Protein AF-A0A3M1NND0-F1 (afdb_monomer)

Secondary structure (DSSP, 8-state):
-----SS--EE-SSPPSSSSPEEEEEEE-STTSS-S-EEEEE--SS-TT---EEEEES-TTSSEEEEEEE-GGGT-S-EEEEEEEEETTS-EEEEEEEEE-

Radius of gyration: 13.38 Å; Cα contacts (8 Å, |Δi|>4): 214; chains: 1; bounding box: 33×31×30 Å

Foldseek 3Di:
DDPPQLWDWDFDPPAPQDFAKGKTKIFDAAQVSAAQKKWKWWQQPVHNVDTDTFAMGRRRSDGGMDIDIGTPVVNPDFAKIKMFMAGPVRHTNDIDIDGHD

Nearest PDB structures (foldseek):
  8uh2-assembly1_A  TM=6.803E-01  e=5.693E-02  Homo sapiens
  6yo6-assembly1_A  TM=6.448E-01  e=9.868E-02  Homo sapiens
  2a73-assembly1_A  TM=6.235E-01  e=9.868E-02  Homo sapiens
  2a74-assembly2_D  TM=6.156E-01  e=1.299E-01  Homo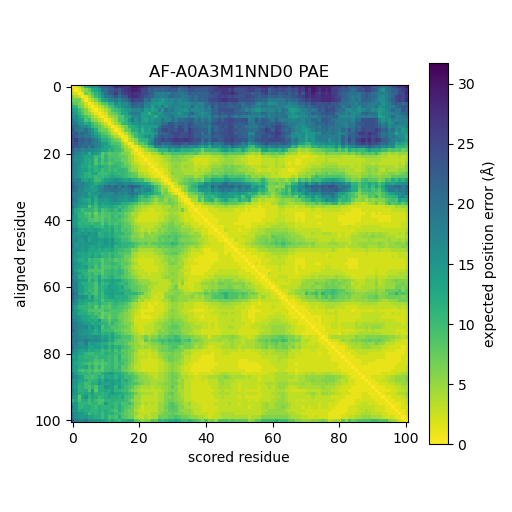 sapiens
  7qiv-assembly1_A  TM=6.219E-01  e=2.379E-01  Homo sapiens

Solvent-accessible surface area (backbone atoms only — not comparable to full-atom values): 6021 Å² total; per-residue (Å²): 138,85,81,82,53,92,58,73,79,58,75,48,81,79,65,61,68,69,95,46,62,44,54,44,46,40,59,34,90,44,74,65,76,44,50,39,30,35,35,38,25,36,53,37,90,91,42,78,88,42,64,55,79,59,34,75,42,76,58,47,23,51,62,43,80,47,72,46,58,34,52,63,72,82,72,68,66,71,44,81,40,50,36,39,32,25,37,66,86,67,47,79,59,48,71,50,74,46,76,40,105

Sequence (101 aa):
PLFAGRISFRPAYPNPTTGEPVTLSFTTLEFNAVTDRMTLRYRDPADPRRLPLLDEITNASQTGGHDFRFSPTQIGVKGLHRLFVFDGFGELVTYGDVMLE

Mean predicted aligned error: 8.14 Å

pLDDT: mean 78.06, std 17.07, range [32.5, 95.88]

Structure (mmCIF, N/CA/C/O backbone):
data_AF-A0A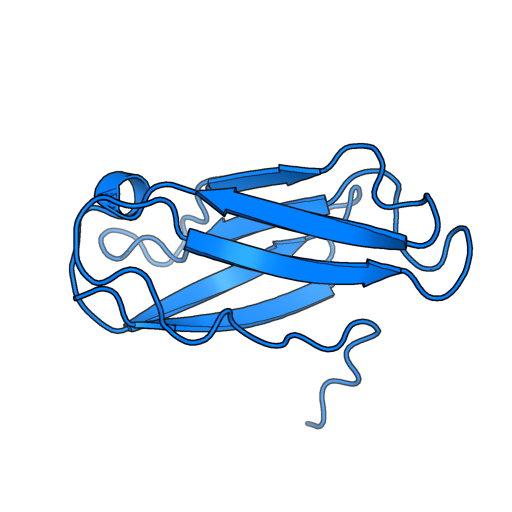3M1NND0-F1
#
_entry.id   AF-A0A3M1NND0-F1
#
loop_
_atom_site.group_PDB
_atom_site.id
_atom_site.type_symbol
_atom_site.label_atom_id
_atom_site.label_alt_id
_atom_site.label_comp_id
_atom_site.label_asym_id
_atom_site.label_entity_id
_atom_site.label_seq_id
_atom_site.pdbx_PDB_ins_code
_atom_site.Cartn_x
_atom_site.Cartn_y
_atom_site.Cartn_z
_atom_s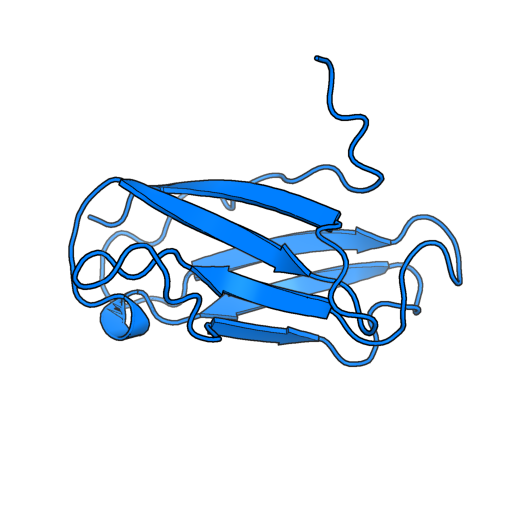ite.occupancy
_atom_site.B_iso_or_equiv
_atom_site.auth_seq_id
_atom_site.auth_comp_id
_atom_site.auth_asym_id
_atom_site.auth_atom_id
_atom_site.pdbx_PDB_model_num
ATOM 1 N N . PRO A 1 1 ? 11.427 -18.692 5.441 1.00 35.72 1 PRO A N 1
ATOM 2 C CA . PRO A 1 1 ? 11.224 -18.033 4.129 1.00 35.72 1 PRO A CA 1
ATOM 3 C C . PRO A 1 1 ? 11.535 -16.533 4.242 1.00 35.72 1 PRO A C 1
ATOM 5 O O . PRO A 1 1 ? 10.730 -15.778 4.775 1.00 35.72 1 PRO A O 1
ATOM 8 N N . LEU A 1 2 ? 12.748 -16.134 3.852 1.00 32.50 2 LEU A N 1
ATOM 9 C CA . LEU A 1 2 ? 13.207 -14.746 3.918 1.00 32.50 2 LEU A CA 1
ATOM 10 C C . LEU A 1 2 ? 12.808 -14.058 2.602 1.00 32.50 2 LEU A C 1
ATOM 12 O O . LEU A 1 2 ? 13.379 -14.349 1.555 1.00 32.50 2 LEU A O 1
ATOM 16 N N . PHE A 1 3 ? 11.766 -13.229 2.636 1.00 40.12 3 PHE A N 1
ATOM 17 C CA . PHE A 1 3 ? 11.316 -12.453 1.482 1.00 40.12 3 PHE A CA 1
ATOM 18 C C . PHE A 1 3 ? 12.328 -11.322 1.239 1.00 40.12 3 PHE A C 1
ATOM 20 O O . PHE A 1 3 ? 12.428 -10.392 2.037 1.00 40.12 3 PHE A O 1
ATOM 27 N N . ALA A 1 4 ? 13.133 -11.438 0.181 1.00 39.91 4 ALA A N 1
ATOM 28 C CA . ALA A 1 4 ? 14.100 -10.422 -0.226 1.00 39.91 4 ALA A CA 1
ATOM 29 C C . ALA A 1 4 ? 13.362 -9.293 -0.964 1.00 39.91 4 ALA A C 1
ATOM 31 O O . ALA A 1 4 ? 13.288 -9.278 -2.191 1.00 39.91 4 ALA A O 1
ATOM 32 N N . GLY A 1 5 ? 12.747 -8.385 -0.204 1.00 42.94 5 GLY A N 1
ATOM 33 C CA . GLY A 1 5 ? 12.073 -7.216 -0.760 1.00 42.94 5 GLY A CA 1
ATOM 34 C C . GLY A 1 5 ? 13.060 -6.364 -1.558 1.00 42.94 5 GLY A C 1
ATOM 35 O O . GLY A 1 5 ? 14.048 -5.884 -1.010 1.00 42.94 5 GLY A O 1
ATOM 36 N N . ARG A 1 6 ? 12.777 -6.140 -2.848 1.00 51.19 6 ARG A N 1
ATOM 37 C CA . ARG A 1 6 ? 13.505 -5.178 -3.703 1.00 51.19 6 ARG A CA 1
ATOM 38 C C . ARG A 1 6 ? 13.356 -3.724 -3.226 1.00 51.19 6 ARG A C 1
ATOM 40 O O . ARG A 1 6 ? 13.982 -2.829 -3.778 1.00 51.19 6 ARG A O 1
ATOM 47 N N . ILE A 1 7 ? 12.524 -3.494 -2.209 1.00 48.38 7 ILE A N 1
ATOM 48 C CA . ILE A 1 7 ? 12.176 -2.192 -1.654 1.00 48.38 7 ILE A CA 1
ATOM 49 C C . ILE A 1 7 ? 12.125 -2.310 -0.125 1.00 48.38 7 ILE A C 1
ATOM 51 O O . ILE A 1 7 ? 11.494 -3.221 0.414 1.00 48.38 7 ILE A O 1
ATOM 55 N N . SER A 1 8 ? 12.784 -1.380 0.567 1.00 46.66 8 SER A N 1
ATOM 56 C CA . SER A 1 8 ? 12.734 -1.236 2.024 1.00 46.66 8 SER A CA 1
ATOM 57 C C . SER A 1 8 ? 11.651 -0.226 2.401 1.00 46.66 8 SER A C 1
ATOM 59 O O . SER A 1 8 ? 11.665 0.901 1.908 1.00 46.66 8 SER A O 1
ATOM 61 N N . PHE A 1 9 ? 10.715 -0.630 3.261 1.00 52.09 9 PHE A N 1
ATOM 62 C CA . PHE A 1 9 ? 9.663 0.239 3.790 1.00 52.09 9 PHE A CA 1
ATOM 63 C C . PHE A 1 9 ? 10.113 0.827 5.125 1.00 52.0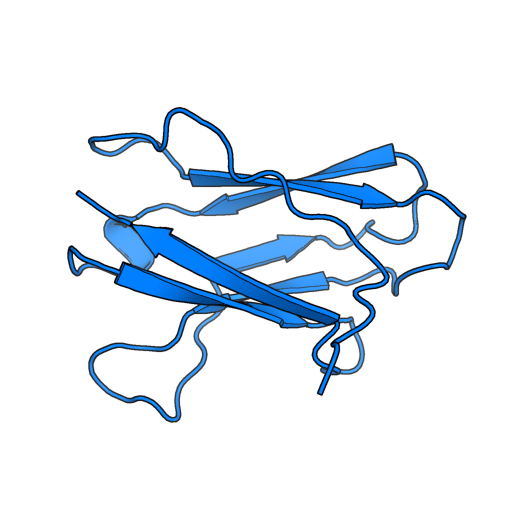9 9 PHE A C 1
ATOM 65 O O . PHE A 1 9 ? 10.449 0.091 6.054 1.00 52.09 9 PHE A O 1
ATOM 72 N N . ARG A 1 10 ? 10.073 2.155 5.244 1.00 52.09 10 ARG A N 1
ATOM 73 C CA . ARG A 1 10 ? 10.076 2.836 6.540 1.00 52.09 10 ARG A CA 1
ATOM 74 C C . ARG A 1 10 ? 8.688 3.445 6.720 1.00 52.09 10 ARG A C 1
ATOM 76 O O . ARG A 1 10 ? 8.430 4.475 6.104 1.00 52.09 10 ARG A O 1
ATOM 83 N N . PRO A 1 11 ? 7.778 2.807 7.479 1.00 48.69 11 PRO A N 1
ATOM 84 C CA . PRO A 1 11 ? 6.488 3.418 7.757 1.00 48.69 11 PRO A CA 1
ATOM 85 C C . PRO A 1 11 ? 6.716 4.800 8.373 1.00 48.69 11 PRO A C 1
ATOM 87 O O . PRO A 1 11 ? 7.614 4.959 9.208 1.00 48.69 11 PRO A O 1
ATOM 90 N N . ALA A 1 12 ? 5.945 5.792 7.923 1.00 45.41 12 ALA A N 1
ATOM 91 C CA . ALA A 1 12 ? 6.015 7.137 8.463 1.00 45.41 12 ALA A CA 1
ATOM 92 C C . ALA A 1 12 ? 5.694 7.076 9.959 1.00 45.41 12 ALA A C 1
ATOM 94 O O . ALA A 1 12 ? 4.583 6.753 10.365 1.00 45.41 12 ALA A O 1
ATOM 95 N N . TYR A 1 13 ? 6.706 7.332 10.781 1.00 39.25 13 TYR A N 1
ATOM 96 C CA . TYR A 1 13 ? 6.526 7.583 12.198 1.00 39.25 13 TYR A CA 1
ATOM 97 C C . TYR A 1 13 ? 6.575 9.103 12.407 1.00 39.25 13 TYR A C 1
ATOM 99 O O . TYR A 1 13 ? 7.575 9.713 12.014 1.00 39.25 13 TYR A O 1
ATOM 107 N N . PRO A 1 14 ? 5.562 9.724 13.035 1.00 48.38 14 PRO A N 1
ATOM 108 C CA . PRO A 1 14 ? 4.351 9.111 13.585 1.00 48.38 14 PRO A CA 1
ATOM 109 C C . PRO A 1 14 ? 3.312 8.747 12.508 1.00 48.38 14 PRO A C 1
ATOM 111 O O . PRO A 1 14 ? 3.166 9.451 11.510 1.00 48.38 14 PRO A O 1
ATOM 114 N N . ASN A 1 15 ? 2.558 7.670 12.760 1.00 52.62 15 ASN A N 1
ATOM 115 C CA . ASN A 1 15 ? 1.316 7.395 12.039 1.00 52.62 15 ASN A CA 1
ATOM 116 C C . ASN A 1 15 ? 0.298 8.491 12.408 1.00 52.62 15 ASN A C 1
ATOM 118 O O . ASN A 1 15 ? 0.161 8.789 13.598 1.00 52.62 15 ASN A O 1
ATOM 122 N N . PRO A 1 16 ? -0.423 9.085 11.445 1.00 48.50 16 PRO A N 1
ATOM 123 C CA . PRO A 1 16 ? -1.445 10.072 11.754 1.00 48.50 16 PRO A CA 1
ATOM 124 C C . PRO A 1 16 ? -2.556 9.450 12.606 1.00 48.50 16 PRO A C 1
ATOM 126 O O . PRO A 1 16 ? -3.200 8.478 12.214 1.00 48.50 16 PRO A O 1
ATOM 129 N N . THR A 1 17 ? -2.756 10.017 13.793 1.00 53.16 17 THR A N 1
ATOM 130 C CA . THR A 1 17 ? -3.622 9.479 14.851 1.00 53.16 17 THR A CA 1
ATOM 131 C C . THR A 1 17 ? -5.086 9.886 14.714 1.00 53.16 17 THR A C 1
ATOM 133 O O . THR A 1 17 ? -5.918 9.348 15.428 1.00 53.16 17 THR A O 1
ATOM 136 N N . THR A 1 18 ? -5.448 10.808 13.811 1.00 53.47 18 THR A N 1
ATOM 137 C CA . THR A 1 18 ? -6.856 11.122 13.491 1.00 53.47 18 THR A CA 1
ATOM 138 C C . THR A 1 18 ? -6.992 11.910 12.181 1.00 53.47 18 THR A C 1
ATOM 140 O O . THR A 1 18 ? -6.523 13.036 12.075 1.00 53.47 18 THR A O 1
ATOM 143 N N . GLY A 1 19 ? -7.680 11.348 11.180 1.00 59.84 19 GLY A N 1
ATOM 144 C CA . GLY A 1 19 ? -8.183 12.074 9.996 1.00 59.84 19 GLY A CA 1
ATOM 145 C C . GLY A 1 19 ? -7.154 12.528 8.949 1.00 59.84 19 GLY A C 1
ATOM 146 O O . GLY A 1 19 ? -7.538 12.832 7.820 1.00 59.84 19 GLY A O 1
ATOM 147 N N . GLU A 1 20 ? -5.866 12.545 9.279 1.00 72.25 20 GLU A N 1
ATOM 148 C CA . GLU A 1 20 ? -4.799 12.850 8.330 1.00 72.25 20 GLU A CA 1
ATOM 149 C C . GLU A 1 20 ? -4.468 11.637 7.438 1.00 72.25 20 GLU A C 1
ATOM 151 O O . GLU A 1 20 ? -4.534 10.486 7.881 1.00 72.25 20 GLU A O 1
ATOM 156 N N . PRO A 1 21 ? -4.125 11.868 6.161 1.00 76.00 21 PRO A N 1
ATOM 157 C CA . PRO A 1 21 ? -3.762 10.790 5.254 1.00 76.00 21 PRO A CA 1
ATOM 158 C C . PRO A 1 21 ? -2.440 10.129 5.656 1.00 76.00 21 PRO A C 1
ATOM 160 O O . PRO A 1 21 ? -1.457 10.803 5.957 1.00 76.00 21 PRO A O 1
ATOM 163 N N . VAL A 1 22 ? -2.426 8.799 5.607 1.00 81.94 22 VAL A N 1
ATOM 164 C CA . VAL A 1 22 ? -1.256 7.956 5.855 1.00 81.94 22 VAL A CA 1
ATOM 165 C C . VAL A 1 22 ? -0.345 8.018 4.640 1.00 81.94 22 VAL A C 1
ATOM 167 O O . VAL A 1 22 ? -0.796 7.769 3.521 1.00 81.94 22 VAL A O 1
ATOM 170 N N . THR A 1 23 ? 0.934 8.302 4.880 1.00 84.56 23 THR A N 1
ATOM 171 C CA . THR A 1 23 ? 1.972 8.332 3.846 1.00 84.56 23 THR A CA 1
ATOM 172 C C . THR A 1 23 ? 2.910 7.140 4.004 1.00 84.56 23 THR A C 1
ATOM 174 O O . THR A 1 23 ? 3.466 6.913 5.079 1.00 84.56 23 THR A O 1
ATOM 177 N N . LEU A 1 24 ? 3.101 6.380 2.927 1.00 81.19 24 LEU A N 1
ATOM 178 C CA . LEU A 1 24 ? 4.057 5.279 2.851 1.00 81.19 24 LEU A CA 1
ATOM 179 C C . LEU A 1 24 ? 5.074 5.569 1.754 1.00 81.19 24 LEU A C 1
ATOM 181 O O . LEU A 1 24 ? 4.777 5.431 0.568 1.00 81.19 24 LEU A O 1
ATOM 185 N N . SER A 1 25 ? 6.276 5.944 2.175 1.00 82.25 25 SER A N 1
ATOM 186 C CA . SER A 1 25 ? 7.368 6.282 1.270 1.00 82.25 25 SER A CA 1
ATOM 187 C C . SER A 1 25 ? 8.192 5.055 0.894 1.00 82.25 25 SER A C 1
ATOM 189 O O . SER A 1 25 ? 8.520 4.216 1.741 1.00 82.25 25 SER A O 1
ATOM 191 N N . PHE A 1 26 ? 8.601 4.992 -0.366 1.00 78.81 26 PHE A N 1
ATOM 192 C CA . PHE A 1 26 ? 9.633 4.081 -0.840 1.00 78.81 26 PHE A CA 1
ATOM 193 C C . PHE A 1 26 ? 10.610 4.788 -1.777 1.00 78.81 26 PHE A C 1
ATOM 195 O O . PHE A 1 26 ? 10.361 5.888 -2.262 1.00 78.81 26 PHE A O 1
ATOM 202 N N . THR A 1 27 ? 11.762 4.164 -2.012 1.00 77.38 27 THR A N 1
ATOM 203 C CA . THR A 1 27 ? 12.795 4.713 -2.893 1.00 77.38 27 THR A CA 1
ATOM 204 C C . THR A 1 27 ? 13.134 3.714 -3.982 1.00 77.38 27 THR A C 1
ATOM 206 O O . THR A 1 27 ? 13.507 2.577 -3.689 1.00 77.38 27 THR A O 1
ATOM 209 N N . THR A 1 28 ? 13.047 4.159 -5.232 1.00 72.31 28 THR A N 1
ATOM 210 C CA . THR A 1 28 ? 13.522 3.408 -6.394 1.00 72.31 28 THR A CA 1
ATOM 211 C C . THR A 1 28 ? 15.000 3.743 -6.605 1.00 72.31 28 THR A C 1
ATOM 213 O O . THR A 1 28 ? 15.334 4.867 -6.984 1.00 72.31 28 THR A O 1
ATOM 216 N N . LEU A 1 29 ? 15.887 2.785 -6.305 1.00 68.06 29 LEU A N 1
ATOM 217 C CA . LEU A 1 29 ? 17.347 2.977 -6.335 1.00 68.06 29 LEU A CA 1
ATOM 218 C C . LEU A 1 29 ? 17.942 2.926 -7.752 1.00 68.06 29 LEU A C 1
ATOM 220 O O . LEU A 1 29 ? 18.954 3.571 -8.005 1.00 68.06 29 LEU A O 1
ATOM 224 N N . GLU A 1 30 ? 17.315 2.190 -8.671 1.00 60.44 30 GLU A N 1
ATOM 225 C CA . GLU A 1 30 ? 17.772 2.037 -10.056 1.00 60.44 30 GLU A CA 1
ATOM 226 C C . GLU A 1 30 ? 16.603 2.209 -11.033 1.00 60.44 30 GLU A C 1
ATOM 228 O O . GLU A 1 30 ? 15.476 1.786 -10.761 1.00 60.44 30 GLU A O 1
ATOM 233 N N . PHE A 1 31 ? 16.875 2.822 -12.187 1.00 52.44 31 PHE A N 1
ATOM 234 C CA . PHE A 1 31 ? 15.892 2.990 -13.259 1.00 52.44 31 PHE A CA 1
ATOM 235 C C . PHE A 1 31 ? 15.429 1.606 -13.755 1.00 52.44 31 PHE A C 1
ATOM 237 O O . PHE A 1 31 ? 16.266 0.757 -14.057 1.00 52.44 31 PHE A O 1
ATOM 244 N N . ASN A 1 32 ? 14.113 1.369 -13.829 1.00 58.47 32 ASN A N 1
ATOM 245 C CA . ASN A 1 32 ? 13.478 0.067 -14.129 1.00 58.47 32 ASN A CA 1
ATOM 246 C C . ASN A 1 32 ? 13.657 -1.058 -13.084 1.00 58.47 32 ASN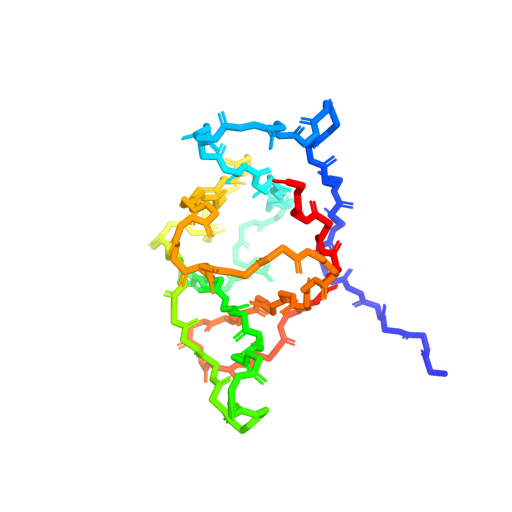 A C 1
ATOM 248 O O . ASN A 1 32 ? 13.366 -2.217 -13.384 1.00 58.47 32 ASN A O 1
ATOM 252 N N . ALA A 1 33 ? 14.071 -0.760 -11.847 1.00 63.69 33 ALA A N 1
ATOM 253 C CA . ALA A 1 33 ? 14.044 -1.761 -10.769 1.00 63.69 33 ALA A CA 1
ATOM 254 C C . ALA A 1 33 ? 12.614 -2.227 -10.415 1.00 63.69 33 ALA A C 1
ATOM 256 O O . ALA A 1 33 ? 12.420 -3.329 -9.888 1.00 63.69 33 ALA A O 1
ATOM 257 N N . VAL A 1 34 ? 11.626 -1.378 -10.712 1.00 70.06 34 VAL A N 1
ATOM 258 C CA . VAL A 1 34 ? 10.185 -1.591 -10.542 1.00 70.06 34 VAL A CA 1
ATOM 259 C C . VAL A 1 34 ? 9.460 -1.190 -11.828 1.00 70.06 34 VAL A C 1
ATOM 261 O O . VAL A 1 34 ? 9.955 -0.357 -12.591 1.00 70.06 34 VAL A O 1
ATOM 264 N N . THR A 1 35 ? 8.287 -1.769 -12.080 1.00 81.19 35 THR A N 1
ATOM 265 C CA . THR A 1 35 ? 7.406 -1.291 -13.153 1.00 81.19 35 THR A CA 1
ATOM 266 C C . THR A 1 35 ? 6.971 0.145 -12.917 1.00 81.19 35 THR A C 1
ATOM 268 O O . THR A 1 35 ? 6.878 0.603 -11.783 1.00 81.19 35 THR A O 1
ATOM 271 N N . ASP A 1 36 ? 6.607 0.818 -14.006 1.00 85.81 36 ASP A N 1
ATOM 272 C CA . ASP A 1 36 ? 6.117 2.196 -13.985 1.00 85.81 36 ASP A CA 1
ATOM 273 C C . ASP A 1 36 ? 4.899 2.392 -13.072 1.00 85.81 36 ASP A C 1
ATOM 275 O O . ASP A 1 36 ? 4.791 3.385 -12.355 1.00 85.81 36 ASP A O 1
ATOM 279 N N . ARG A 1 37 ? 4.023 1.385 -13.037 1.00 90.38 37 ARG A N 1
ATOM 280 C CA . ARG A 1 37 ? 2.865 1.341 -12.151 1.00 90.38 37 ARG A CA 1
ATOM 281 C C . ARG A 1 37 ? 3.163 0.543 -10.886 1.00 90.38 37 ARG A C 1
ATOM 283 O O . ARG A 1 37 ? 3.670 -0.576 -10.962 1.00 90.38 37 ARG A O 1
ATOM 290 N N . MET A 1 38 ? 2.756 1.082 -9.742 1.00 91.12 38 MET A N 1
ATOM 291 C CA . MET A 1 38 ? 2.651 0.363 -8.475 1.00 91.12 38 MET A CA 1
ATOM 292 C C . MET A 1 38 ? 1.329 0.702 -7.789 1.00 91.12 38 MET A C 1
ATOM 294 O O . MET A 1 38 ? 0.865 1.837 -7.845 1.00 91.12 38 MET A O 1
ATOM 298 N N . THR A 1 39 ? 0.713 -0.274 -7.129 1.00 94.81 39 THR A N 1
ATOM 299 C CA . THR A 1 39 ? -0.576 -0.089 -6.447 1.00 94.81 39 THR A CA 1
ATOM 300 C C . THR A 1 39 ? -0.494 -0.509 -4.991 1.00 94.81 39 THR A C 1
ATOM 302 O O . THR A 1 39 ? 0.030 -1.579 -4.681 1.00 94.81 39 THR A O 1
ATOM 305 N N . LEU A 1 40 ? -1.050 0.315 -4.106 1.00 94.12 40 LEU A N 1
ATOM 306 C CA . LEU A 1 40 ? -1.230 0.006 -2.695 1.00 94.12 40 LEU A CA 1
ATOM 307 C C . LEU A 1 40 ? -2.643 -0.532 -2.478 1.00 94.12 40 LEU A C 1
ATOM 309 O O . LEU A 1 40 ? -3.629 0.087 -2.876 1.00 94.12 40 LEU A O 1
ATOM 313 N N . ARG A 1 41 ? -2.755 -1.685 -1.826 1.00 95.25 41 ARG A N 1
ATOM 314 C CA . ARG A 1 41 ? -4.030 -2.340 -1.514 1.00 95.25 41 ARG A CA 1
ATOM 315 C C . ARG A 1 41 ? -4.057 -2.782 -0.063 1.00 95.25 41 ARG A C 1
ATOM 317 O O . ARG A 1 41 ? -3.008 -3.058 0.508 1.00 95.25 41 ARG A O 1
ATOM 324 N N . TYR A 1 42 ? -5.239 -2.910 0.526 1.00 93.50 42 TYR A N 1
ATOM 325 C CA . TYR A 1 42 ? -5.392 -3.436 1.888 1.00 93.50 42 TYR A CA 1
ATOM 326 C C . TYR A 1 42 ? -6.197 -4.728 1.906 1.00 93.50 42 TYR A C 1
ATOM 328 O O . TYR A 1 42 ? -6.970 -4.990 0.991 1.00 93.50 42 TYR A O 1
ATOM 336 N N . ARG A 1 43 ? -6.028 -5.544 2.950 1.00 93.44 43 ARG A N 1
ATOM 337 C CA . ARG A 1 43 ? -6.943 -6.663 3.207 1.00 93.44 43 ARG A CA 1
ATOM 338 C C . ARG A 1 43 ? -8.246 -6.137 3.787 1.00 93.44 43 ARG A C 1
ATOM 340 O O . ARG A 1 43 ? -8.232 -5.631 4.907 1.00 93.44 43 ARG A O 1
ATOM 347 N N . ASP A 1 44 ? -9.341 -6.301 3.052 1.00 92.44 44 ASP A N 1
ATOM 348 C CA . ASP A 1 44 ? -10.672 -5.926 3.532 1.00 92.44 44 ASP A CA 1
ATOM 349 C C . ASP A 1 44 ? -11.013 -6.731 4.811 1.00 92.44 44 ASP A C 1
ATOM 351 O O . ASP A 1 44 ? -10.990 -7.969 4.779 1.00 92.44 44 ASP A O 1
ATOM 355 N N . PRO A 1 45 ? -11.287 -6.064 5.953 1.00 87.38 45 PRO A N 1
ATOM 356 C CA . PRO A 1 45 ? -11.670 -6.733 7.195 1.00 87.38 45 PRO A CA 1
ATOM 357 C C . PRO A 1 45 ? -12.987 -7.512 7.090 1.00 87.38 45 PRO A C 1
ATOM 359 O O . PRO A 1 45 ? -13.171 -8.484 7.821 1.00 87.38 45 PRO A O 1
ATOM 362 N N . ALA A 1 46 ? -13.899 -7.094 6.206 1.00 89.94 46 ALA A N 1
ATOM 363 C CA . ALA A 1 46 ? -15.188 -7.746 5.999 1.00 89.94 46 ALA A CA 1
ATOM 364 C C . ALA A 1 46 ? -15.093 -8.947 5.043 1.00 89.94 46 ALA A C 1
ATOM 366 O O . ALA A 1 46 ? -15.852 -9.905 5.184 1.00 89.94 46 ALA A O 1
ATOM 367 N N . ASP A 1 47 ? -14.154 -8.919 4.091 1.00 91.12 47 ASP A N 1
ATOM 368 C CA . ASP A 1 47 ? -13.896 -10.018 3.157 1.00 91.12 47 ASP A CA 1
ATOM 369 C C . ASP A 1 47 ? -12.388 -10.188 2.883 1.00 91.12 47 ASP A C 1
ATOM 371 O O . ASP A 1 47 ? -11.828 -9.523 2.009 1.00 91.12 47 ASP A O 1
ATOM 375 N N . PRO A 1 48 ? -11.716 -11.154 3.538 1.00 85.75 48 PRO A N 1
ATOM 376 C CA . PRO A 1 48 ? -10.277 -11.373 3.390 1.00 85.75 48 PRO A CA 1
ATOM 377 C C . PRO A 1 48 ? -9.799 -11.718 1.971 1.00 85.75 48 PRO A C 1
ATOM 379 O O . PRO A 1 48 ? -8.585 -11.744 1.739 1.00 85.75 48 PRO A O 1
ATOM 382 N N . ARG A 1 49 ? -10.709 -12.044 1.040 1.00 89.62 49 ARG A N 1
ATOM 383 C CA . ARG A 1 49 ? -10.387 -12.311 -0.372 1.00 89.62 49 ARG A CA 1
ATOM 384 C C . ARG A 1 49 ? -10.310 -11.034 -1.203 1.00 89.62 49 ARG A C 1
ATOM 386 O O . ARG A 1 49 ? -9.763 -11.067 -2.304 1.00 89.62 49 ARG A O 1
ATOM 393 N N . ARG A 1 50 ? -10.844 -9.920 -0.701 1.00 93.38 50 ARG A N 1
ATOM 394 C CA . ARG A 1 50 ? -10.826 -8.632 -1.389 1.00 93.38 50 ARG A CA 1
ATOM 395 C C . ARG A 1 50 ? -9.585 -7.842 -1.003 1.00 93.38 50 ARG A C 1
ATOM 397 O O . ARG A 1 50 ? -9.205 -7.755 0.163 1.00 93.38 50 ARG A O 1
ATOM 404 N N . LEU A 1 51 ? -8.980 -7.240 -2.024 1.00 95.31 51 LEU A N 1
ATOM 405 C CA . LEU A 1 51 ? -7.841 -6.338 -1.901 1.00 95.31 51 LEU A CA 1
ATOM 406 C C . LEU A 1 51 ? -8.183 -4.993 -2.555 1.00 95.31 51 LEU A C 1
ATOM 408 O O . LEU A 1 51 ? -7.768 -4.760 -3.693 1.00 95.31 51 LEU A O 1
ATOM 412 N N . PRO A 1 52 ? -8.999 -4.135 -1.916 1.00 95.88 52 PRO A N 1
ATOM 413 C CA . PRO A 1 52 ? -9.377 -2.861 -2.510 1.00 95.88 52 PRO A CA 1
ATOM 414 C C . PRO A 1 52 ? -8.160 -1.940 -2.676 1.00 95.88 52 PRO A C 1
ATOM 416 O O . PRO A 1 52 ? -7.214 -1.990 -1.886 1.00 95.88 52 PRO A O 1
ATOM 419 N N . LEU A 1 53 ? -8.193 -1.106 -3.718 1.00 95.81 53 LEU A N 1
ATOM 420 C CA . LEU A 1 53 ? -7.158 -0.113 -4.008 1.00 95.81 53 LEU A CA 1
ATOM 421 C C . LEU A 1 53 ? -7.222 1.034 -2.994 1.00 95.81 53 LEU A C 1
ATOM 423 O O . LEU A 1 53 ? -8.291 1.600 -2.766 1.00 95.81 53 LEU A O 1
ATOM 427 N N . LEU A 1 54 ? -6.075 1.370 -2.411 1.00 94.12 54 LEU A N 1
ATOM 428 C CA . LEU A 1 54 ? -5.891 2.560 -1.585 1.00 94.12 54 LEU A CA 1
ATOM 429 C C . LEU A 1 54 ? -5.328 3.714 -2.402 1.00 94.12 54 LEU A C 1
ATOM 431 O O . LEU A 1 54 ? -5.874 4.811 -2.327 1.00 94.12 54 LEU A O 1
ATOM 435 N N . ASP A 1 55 ? -4.265 3.441 -3.160 1.00 94.81 55 ASP A N 1
ATOM 436 C CA . ASP A 1 55 ? -3.543 4.436 -3.947 1.00 94.81 55 ASP A CA 1
ATOM 437 C C . ASP A 1 55 ? -2.736 3.785 -5.087 1.00 94.81 55 ASP A C 1
ATOM 439 O O . ASP A 1 55 ? -2.503 2.569 -5.092 1.00 94.81 55 ASP A O 1
ATOM 443 N N . GLU A 1 56 ? -2.308 4.592 -6.053 1.00 95.00 56 GLU A N 1
ATOM 444 C CA . GLU A 1 56 ? -1.550 4.178 -7.229 1.00 95.00 56 GLU A CA 1
ATOM 445 C C . GLU A 1 56 ? -0.480 5.202 -7.610 1.00 95.00 56 GLU A C 1
ATOM 447 O O . GLU A 1 56 ? -0.744 6.394 -7.736 1.00 95.00 56 GLU A O 1
ATOM 452 N N . ILE A 1 57 ? 0.718 4.698 -7.897 1.00 92.19 57 ILE A N 1
ATOM 453 C CA . ILE A 1 57 ? 1.826 5.467 -8.460 1.00 92.19 57 ILE A CA 1
ATOM 454 C C . ILE A 1 57 ? 2.020 5.014 -9.903 1.00 92.19 57 ILE A C 1
ATOM 456 O O . ILE A 1 57 ? 2.081 3.815 -10.168 1.00 92.19 57 ILE A O 1
ATOM 460 N N . THR A 1 58 ? 2.105 5.965 -10.832 1.00 92.38 58 THR A N 1
ATOM 461 C CA . THR A 1 58 ? 2.213 5.714 -12.286 1.00 92.38 58 THR A CA 1
ATOM 462 C C . THR A 1 58 ? 3.551 6.145 -12.881 1.00 92.38 58 THR A C 1
ATOM 464 O O . THR A 1 58 ? 3.710 6.152 -14.092 1.00 92.38 58 THR A O 1
ATOM 467 N N . ASN A 1 59 ? 4.509 6.519 -12.037 1.00 87.44 59 ASN A N 1
ATOM 468 C CA . ASN A 1 59 ? 5.854 6.940 -12.419 1.00 87.44 59 ASN A CA 1
ATOM 469 C C . ASN A 1 59 ? 6.931 6.273 -11.547 1.00 87.44 59 ASN A C 1
ATOM 471 O O . ASN A 1 59 ? 8.024 6.816 -11.381 1.00 87.44 59 ASN A O 1
ATOM 475 N N . ALA A 1 60 ? 6.637 5.102 -10.975 1.00 85.31 60 ALA A N 1
ATOM 476 C CA 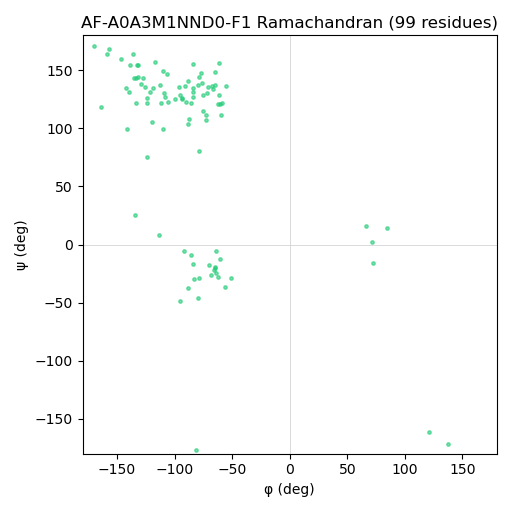. ALA A 1 60 ? 7.510 4.420 -10.017 1.00 85.31 60 ALA A CA 1
ATOM 477 C C . ALA A 1 60 ? 8.846 3.964 -10.635 1.00 85.31 60 ALA A C 1
ATOM 479 O O . ALA A 1 60 ? 9.823 3.759 -9.910 1.00 85.31 60 ALA A O 1
ATOM 480 N N . SER A 1 61 ? 8.901 3.850 -11.968 1.00 82.62 61 SER A N 1
ATOM 481 C CA . SER A 1 61 ? 10.113 3.535 -12.737 1.00 82.62 61 SER A CA 1
ATOM 482 C C . SER A 1 61 ? 11.179 4.636 -12.660 1.00 82.62 61 SER A C 1
ATOM 484 O O . SER A 1 61 ? 12.367 4.366 -12.865 1.00 82.62 61 SER A O 1
ATOM 486 N N . GLN A 1 62 ? 10.770 5.871 -12.342 1.00 82.69 62 GLN A N 1
ATOM 487 C CA . GLN A 1 62 ? 11.674 6.997 -12.143 1.00 82.69 62 GLN A CA 1
ATOM 488 C C . GLN A 1 62 ? 12.461 6.806 -10.844 1.00 82.69 62 GLN A C 1
ATOM 490 O O . GLN A 1 62 ? 11.912 6.454 -9.800 1.00 82.69 62 GLN A O 1
ATOM 495 N N . THR A 1 63 ? 13.766 7.055 -10.895 1.00 78.00 63 THR A N 1
ATOM 496 C CA . THR A 1 63 ? 14.623 7.039 -9.706 1.00 78.00 63 THR A CA 1
ATOM 497 C C . THR A 1 63 ? 14.216 8.150 -8.747 1.00 78.00 63 THR A C 1
ATOM 499 O O . THR A 1 63 ? 14.016 9.286 -9.179 1.00 78.00 63 THR A O 1
ATOM 502 N N . GLY A 1 64 ? 14.164 7.852 -7.451 1.00 80.00 64 GLY A N 1
ATOM 503 C CA . GLY A 1 64 ? 13.807 8.836 -6.432 1.00 80.00 64 GLY A CA 1
ATOM 504 C C . GLY A 1 64 ? 12.858 8.294 -5.372 1.00 80.00 64 GLY A C 1
ATOM 505 O O . GLY A 1 64 ? 12.619 7.088 -5.283 1.00 80.00 64 GLY A O 1
ATOM 506 N N . GLY A 1 65 ? 12.375 9.208 -4.531 1.00 82.81 65 GLY A N 1
ATOM 507 C CA . GLY A 1 65 ? 11.366 8.927 -3.517 1.00 82.81 65 GLY A CA 1
ATOM 508 C C . GLY A 1 65 ? 9.963 8.994 -4.107 1.00 82.81 65 GLY A C 1
ATOM 509 O O . GLY A 1 65 ? 9.642 9.938 -4.827 1.00 82.81 65 GLY A O 1
ATOM 510 N N . HIS A 1 66 ? 9.148 8.004 -3.769 1.00 86.69 66 HIS A N 1
ATOM 511 C CA . HIS A 1 66 ? 7.744 7.902 -4.141 1.00 86.69 66 HIS A CA 1
ATOM 512 C C . HIS A 1 66 ? 6.9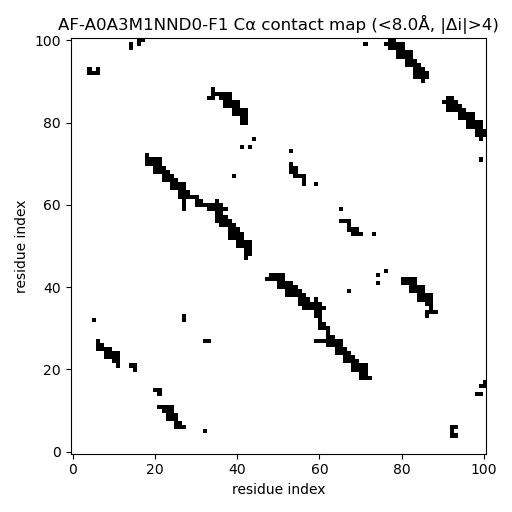14 7.681 -2.886 1.00 86.69 66 HIS A C 1
ATOM 514 O O . HIS A 1 66 ? 7.332 6.940 -1.996 1.00 86.69 66 HIS A O 1
ATOM 520 N N . ASP A 1 67 ? 5.729 8.279 -2.844 1.00 88.06 67 ASP A N 1
ATOM 521 C CA . ASP A 1 67 ? 4.848 8.234 -1.684 1.00 88.06 67 ASP A CA 1
ATOM 522 C C . ASP A 1 67 ? 3.485 7.683 -2.087 1.00 88.06 67 ASP A C 1
ATOM 524 O O . ASP A 1 67 ? 2.797 8.274 -2.918 1.00 88.06 67 ASP A O 1
ATOM 528 N N . PHE A 1 68 ? 3.066 6.588 -1.455 1.00 89.44 68 PHE A N 1
ATOM 529 C CA . PHE A 1 68 ? 1.649 6.252 -1.419 1.00 89.44 68 PHE A CA 1
ATOM 530 C C . PHE A 1 68 ? 0.959 7.085 -0.350 1.00 89.44 68 PHE A C 1
ATOM 532 O O . PHE A 1 68 ? 1.461 7.193 0.772 1.00 89.44 68 PHE A O 1
ATOM 539 N N . ARG A 1 69 ? -0.224 7.608 -0.661 1.00 89.88 69 ARG A N 1
ATOM 540 C CA . ARG A 1 69 ? -1.033 8.403 0.255 1.00 89.88 69 ARG A CA 1
ATOM 541 C C . ARG A 1 69 ? -2.482 7.941 0.240 1.00 89.88 69 ARG A C 1
ATOM 543 O O . ARG A 1 69 ? -3.150 7.995 -0.784 1.00 89.88 69 ARG A O 1
ATOM 550 N N . PHE A 1 70 ? -2.999 7.548 1.400 1.00 88.94 70 PHE A N 1
ATOM 551 C CA . PHE A 1 70 ? -4.394 7.123 1.527 1.00 88.94 70 PHE A CA 1
ATOM 552 C C . PHE A 1 70 ? -5.042 7.667 2.800 1.00 88.94 70 PHE A C 1
ATOM 554 O O . PHE A 1 70 ? -4.370 7.954 3.789 1.00 88.94 70 PHE A O 1
ATOM 561 N N . SER A 1 71 ? -6.365 7.809 2.791 1.00 88.00 71 SER A N 1
ATOM 562 C CA . SER A 1 71 ? -7.129 8.166 3.986 1.00 88.00 71 SER A CA 1
ATOM 563 C C . SER A 1 71 ? -7.439 6.914 4.815 1.00 88.00 71 SER A C 1
ATOM 565 O O . SER A 1 71 ? -8.013 5.969 4.264 1.00 88.00 71 SER A O 1
ATOM 567 N N . PRO A 1 72 ? -7.197 6.904 6.143 1.00 85.50 72 PRO A N 1
ATOM 568 C CA . PRO A 1 72 ? -7.652 5.826 7.030 1.00 85.50 72 PRO A CA 1
ATOM 569 C C . PRO A 1 72 ? -9.148 5.501 6.889 1.00 85.50 72 PRO A C 1
ATOM 571 O O . PRO A 1 72 ? -9.569 4.358 7.067 1.00 85.50 72 PRO A O 1
ATOM 574 N N . THR A 1 73 ? -9.966 6.489 6.505 1.00 86.69 73 THR A N 1
ATOM 575 C CA . THR A 1 73 ? -11.410 6.305 6.295 1.00 86.69 73 THR A CA 1
ATOM 576 C C . THR A 1 73 ? -11.750 5.367 5.134 1.00 86.69 73 THR A C 1
ATOM 578 O O . THR A 1 73 ? -12.852 4.828 5.119 1.00 86.69 73 THR A O 1
ATOM 581 N N . GLN A 1 74 ? -10.825 5.118 4.195 1.00 88.75 74 GLN A N 1
ATOM 582 C CA . GLN A 1 74 ? -11.001 4.123 3.125 1.00 88.75 74 GLN A CA 1
ATOM 583 C C . GLN A 1 74 ? -11.012 2.683 3.659 1.00 88.75 74 GLN A C 1
ATOM 585 O O . GLN A 1 74 ? -11.602 1.805 3.029 1.00 88.75 74 GLN A O 1
ATOM 590 N N . ILE A 1 75 ? -10.357 2.443 4.799 1.00 89.56 75 ILE A N 1
ATOM 591 C CA . ILE A 1 75 ? -10.381 1.161 5.516 1.00 89.56 75 ILE A CA 1
ATOM 592 C C . ILE A 1 75 ? -11.559 1.140 6.497 1.00 89.56 75 ILE A C 1
ATOM 594 O O . ILE A 1 75 ? -12.220 0.116 6.650 1.00 89.56 75 ILE A O 1
ATOM 598 N N . GLY A 1 76 ? -11.853 2.278 7.134 1.00 86.25 76 GLY A N 1
ATOM 599 C CA . GLY A 1 76 ? -13.090 2.495 7.895 1.00 86.25 76 GLY A CA 1
ATOM 600 C C . GLY A 1 76 ? -13.193 1.727 9.218 1.00 86.25 76 GLY A C 1
ATOM 601 O O . GLY A 1 76 ? -14.200 1.844 9.913 1.00 86.25 76 GLY A O 1
ATOM 602 N N . VAL A 1 77 ? -12.161 0.967 9.586 1.00 85.38 77 VAL A N 1
ATOM 603 C CA . VAL A 1 77 ? -12.082 0.185 10.823 1.00 85.38 77 VAL A CA 1
ATOM 604 C C . VAL A 1 77 ? -10.735 0.468 11.483 1.00 85.38 77 VAL A C 1
ATOM 606 O O . VAL A 1 77 ? -9.742 0.683 10.794 1.00 85.38 77 VAL A O 1
ATOM 609 N N . LYS A 1 78 ? -10.724 0.512 12.816 1.00 86.81 78 LYS A N 1
ATOM 610 C CA . LYS A 1 78 ? -9.511 0.679 13.625 1.00 86.81 78 LYS A CA 1
ATOM 611 C C . LYS A 1 78 ? -8.823 -0.665 13.853 1.00 86.81 78 LYS A C 1
ATOM 613 O O . LYS A 1 78 ? -9.488 -1.701 13.905 1.00 86.81 78 LYS A O 1
ATOM 618 N N . GLY A 1 79 ? -7.520 -0.632 14.098 1.00 86.56 79 GLY A N 1
ATOM 619 C CA . GLY A 1 79 ? -6.713 -1.801 14.429 1.00 86.56 79 GLY A CA 1
ATOM 620 C C . GLY A 1 79 ? -5.577 -2.045 13.444 1.00 86.56 79 GLY A C 1
ATOM 621 O O . GLY A 1 79 ? -5.137 -1.148 12.727 1.00 86.56 79 GLY A O 1
ATOM 622 N N . LEU A 1 80 ? -5.062 -3.274 13.449 1.00 86.56 80 LEU A N 1
ATOM 623 C CA . LEU A 1 80 ? -3.947 -3.672 12.598 1.00 86.56 80 LEU A CA 1
ATOM 624 C C . LEU A 1 80 ? -4.458 -4.113 11.222 1.00 86.56 80 LEU A C 1
ATOM 626 O O . LEU A 1 80 ? -5.222 -5.073 11.115 1.00 86.56 80 LEU A O 1
ATOM 630 N N . HIS A 1 81 ? -3.985 -3.455 10.168 1.00 87.06 81 HIS A N 1
ATOM 631 C CA . HIS A 1 81 ? -4.363 -3.737 8.788 1.00 87.06 81 HIS A CA 1
ATOM 632 C C . HIS A 1 81 ? -3.148 -4.102 7.951 1.00 87.06 81 HIS A C 1
ATOM 634 O O . HIS A 1 81 ? -2.152 -3.382 7.934 1.00 87.06 81 HIS A O 1
ATOM 640 N N . ARG A 1 82 ? -3.254 -5.202 7.202 1.00 89.75 82 ARG A N 1
ATOM 641 C CA . ARG A 1 82 ? -2.223 -5.592 6.244 1.00 89.75 82 ARG A CA 1
ATOM 642 C C . ARG A 1 82 ? -2.407 -4.867 4.923 1.00 89.75 82 ARG A C 1
ATOM 644 O O . ARG A 1 82 ? -3.470 -4.958 4.303 1.00 89.75 82 ARG A O 1
ATOM 651 N N . LEU A 1 83 ? -1.339 -4.224 4.484 1.00 90.75 83 LEU A N 1
ATOM 652 C CA . LEU A 1 83 ? -1.202 -3.556 3.206 1.00 90.75 83 LEU A CA 1
ATOM 653 C C . LEU A 1 83 ? -0.300 -4.371 2.280 1.00 90.75 83 LEU A C 1
ATOM 655 O O . LEU A 1 83 ? 0.652 -5.016 2.718 1.00 90.75 83 LEU A O 1
ATOM 659 N N . PHE A 1 84 ? -0.598 -4.323 0.991 1.00 91.12 84 PHE A N 1
ATOM 660 C CA . PHE A 1 84 ? 0.104 -5.028 -0.070 1.00 91.12 84 PHE A CA 1
ATOM 661 C C . PHE A 1 84 ? 0.450 -4.037 -1.165 1.00 91.12 84 PHE A C 1
ATOM 663 O O . PHE A 1 84 ? -0.385 -3.218 -1.551 1.00 91.12 84 PHE A O 1
ATOM 670 N N . VAL A 1 85 ? 1.660 -4.155 -1.689 1.00 90.38 85 VAL A N 1
ATOM 671 C CA . VAL A 1 85 ? 2.119 -3.381 -2.831 1.00 90.38 85 VAL A CA 1
ATOM 672 C C . VAL A 1 85 ? 2.288 -4.322 -4.006 1.00 90.38 85 VAL A C 1
ATOM 674 O O . VAL A 1 85 ? 3.054 -5.285 -3.930 1.00 90.38 85 VAL A O 1
ATOM 677 N N . PHE A 1 86 ? 1.568 -4.034 -5.082 1.00 91.19 86 PHE A N 1
ATOM 678 C CA . PHE A 1 86 ? 1.651 -4.773 -6.334 1.00 91.19 86 PHE A CA 1
ATOM 679 C C . PHE A 1 86 ? 2.300 -3.925 -7.416 1.00 91.19 86 PHE A C 1
ATOM 681 O O . PHE A 1 86 ? 2.153 -2.701 -7.422 1.00 91.19 86 PHE A O 1
ATOM 688 N N . ASP A 1 87 ? 2.985 -4.585 -8.334 1.00 89.06 87 ASP A N 1
ATOM 689 C CA . ASP A 1 87 ? 3.556 -3.971 -9.523 1.00 89.06 87 ASP A CA 1
ATOM 690 C C . ASP A 1 87 ? 2.494 -3.808 -10.637 1.00 89.06 87 ASP A C 1
ATOM 692 O O . ASP A 1 87 ? 1.306 -4.103 -10.452 1.00 89.06 87 ASP A O 1
ATOM 696 N N . GLY A 1 88 ? 2.906 -3.320 -11.807 1.00 86.62 88 GLY A N 1
ATOM 697 C CA . GLY A 1 88 ? 2.028 -3.094 -12.955 1.00 86.62 88 GLY A CA 1
ATOM 698 C C . GLY A 1 88 ? 1.514 -4.376 -13.619 1.00 86.62 88 GLY A C 1
ATOM 699 O O . GLY A 1 88 ? 0.512 -4.325 -14.331 1.00 86.62 88 GLY A O 1
ATOM 700 N N . PHE A 1 89 ? 2.160 -5.516 -13.368 1.00 87.62 89 PHE A N 1
ATOM 701 C CA . PHE A 1 89 ? 1.746 -6.842 -13.829 1.00 87.62 89 PHE A CA 1
ATOM 702 C C . PHE A 1 89 ? 0.859 -7.570 -12.809 1.00 87.62 89 PHE A C 1
ATOM 704 O O . PHE A 1 89 ? 0.308 -8.629 -13.108 1.00 87.62 89 PHE A O 1
ATOM 711 N N . GLY A 1 90 ? 0.668 -6.987 -11.622 1.00 87.25 90 GLY A N 1
ATOM 712 C CA . GLY A 1 90 ? -0.081 -7.590 -10.526 1.00 87.25 90 GLY A CA 1
ATOM 713 C C . GLY A 1 90 ? 0.751 -8.546 -9.672 1.00 87.25 90 GLY A C 1
ATOM 714 O O . GLY A 1 90 ? 0.176 -9.290 -8.874 1.00 87.25 90 GLY A O 1
ATOM 715 N N . GLU A 1 91 ? 2.079 -8.533 -9.800 1.00 88.19 91 GLU A N 1
ATOM 716 C CA . GLU A 1 91 ? 2.977 -9.284 -8.930 1.00 88.19 91 GLU A CA 1
ATOM 717 C C . GLU A 1 91 ? 3.103 -8.595 -7.570 1.00 88.19 91 GLU A C 1
ATOM 719 O O . GLU A 1 91 ? 3.184 -7.369 -7.466 1.00 88.19 91 GLU A O 1
ATOM 724 N N . LEU A 1 92 ? 3.107 -9.389 -6.497 1.00 86.31 92 LEU A N 1
ATOM 725 C CA . LEU A 1 92 ? 3.295 -8.865 -5.148 1.00 86.31 92 LEU A CA 1
ATOM 726 C C . LEU A 1 92 ? 4.757 -8.454 -4.960 1.00 86.31 92 LEU A C 1
ATOM 728 O O . LEU A 1 92 ? 5.640 -9.304 -4.856 1.00 86.31 92 LEU A O 1
ATOM 732 N N . VAL A 1 93 ? 4.993 -7.151 -4.837 1.00 84.75 93 VAL A N 1
ATOM 733 C CA . VAL A 1 93 ? 6.326 -6.589 -4.605 1.00 84.75 93 VAL A CA 1
ATOM 734 C C . VAL A 1 93 ? 6.707 -6.708 -3.139 1.00 84.75 93 VAL A C 1
ATOM 736 O O . VAL A 1 93 ? 7.832 -7.084 -2.823 1.00 84.75 93 VAL A O 1
ATOM 739 N N . THR A 1 94 ? 5.785 -6.355 -2.240 1.00 84.06 94 THR A N 1
ATOM 740 C CA . THR A 1 94 ? 5.996 -6.377 -0.786 1.00 84.06 94 THR A CA 1
ATOM 741 C C . THR A 1 94 ? 4.687 -6.153 -0.028 1.00 84.06 94 THR A C 1
ATOM 743 O O . THR A 1 94 ? 3.650 -5.850 -0.618 1.00 84.06 94 THR A O 1
ATOM 746 N N . TYR A 1 95 ? 4.718 -6.334 1.289 1.00 87.75 95 TYR A N 1
ATOM 747 C CA . TYR A 1 95 ? 3.590 -6.119 2.185 1.00 87.75 95 TYR A CA 1
ATOM 748 C C . TYR A 1 95 ? 4.072 -5.613 3.547 1.00 87.75 95 TYR A C 1
ATOM 750 O O . TYR A 1 95 ? 5.223 -5.810 3.934 1.00 87.75 95 TYR A O 1
ATOM 758 N N . GLY A 1 96 ? 3.169 -4.985 4.289 1.00 83.88 96 GLY A N 1
ATOM 759 C CA . GLY A 1 96 ? 3.426 -4.479 5.632 1.00 83.88 96 GLY A CA 1
ATOM 760 C C . GLY A 1 96 ? 2.132 -4.339 6.414 1.00 83.88 96 GLY A C 1
ATOM 761 O O . GLY A 1 96 ? 1.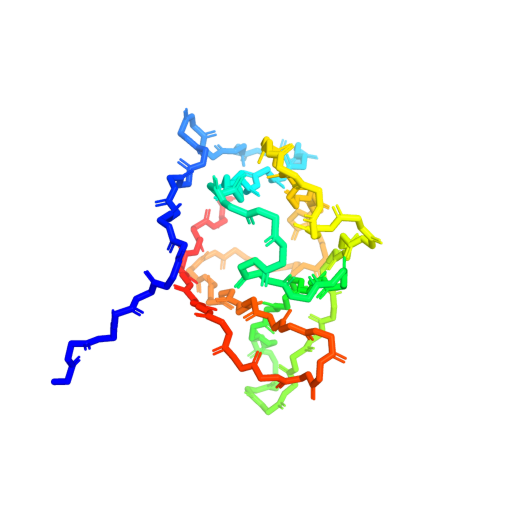049 -4.442 5.846 1.00 83.88 96 GLY A O 1
ATOM 762 N N . ASP A 1 97 ? 2.240 -4.115 7.716 1.00 85.00 97 ASP A N 1
ATOM 763 C CA . ASP A 1 97 ? 1.083 -3.916 8.582 1.00 85.00 97 ASP A CA 1
ATOM 764 C C . ASP A 1 97 ? 1.073 -2.462 9.086 1.00 85.00 97 ASP A C 1
ATOM 766 O O . ASP A 1 97 ? 2.119 -1.916 9.440 1.00 85.00 97 ASP A O 1
ATOM 770 N N . VAL A 1 98 ? -0.101 -1.830 9.100 1.00 82.94 98 VAL A N 1
ATOM 771 C CA . VAL A 1 98 ? -0.323 -0.479 9.633 1.00 82.94 98 VAL A CA 1
ATOM 772 C C . VAL A 1 98 ? -1.325 -0.548 10.780 1.00 82.94 98 VAL A C 1
ATOM 774 O O . VAL A 1 98 ? -2.343 -1.230 10.676 1.00 82.94 98 VAL A O 1
ATOM 777 N N . MET A 1 99 ? -1.033 0.135 11.886 1.00 83.81 99 MET A N 1
ATOM 778 C CA . MET A 1 99 ? -1.990 0.326 12.976 1.00 83.81 99 MET A CA 1
ATOM 779 C C . MET A 1 99 ? -2.774 1.615 12.722 1.00 83.81 99 MET A C 1
ATOM 781 O O . MET A 1 99 ? -2.160 2.672 12.583 1.00 83.81 99 MET A O 1
ATOM 785 N N . LEU A 1 100 ? -4.102 1.519 12.658 1.00 82.88 100 LEU A N 1
ATOM 786 C CA . LEU A 1 100 ? -5.017 2.659 12.563 1.00 82.88 100 LEU A CA 1
ATOM 787 C C . LEU A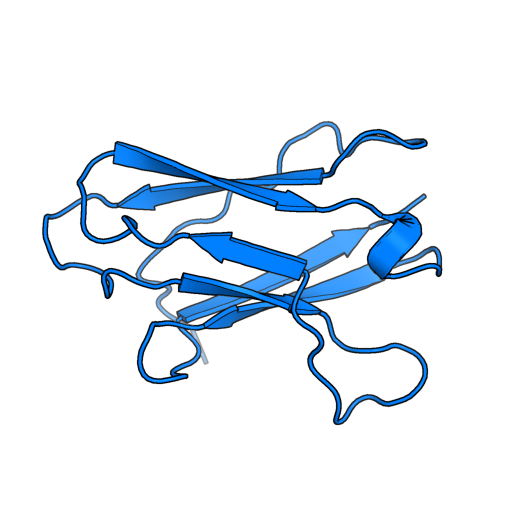 1 100 ? -5.714 2.865 13.912 1.00 82.88 100 LEU A C 1
ATOM 789 O O . LEU A 1 100 ? -6.365 1.941 14.407 1.00 82.88 100 LEU A O 1
ATOM 793 N N . GLU A 1 101 ? -5.580 4.060 14.491 1.00 76.06 101 GLU A N 1
ATOM 794 C CA . GLU A 1 101 ? -6.122 4.416 15.816 1.00 76.06 101 GLU A CA 1
ATOM 795 C C . GLU A 1 101 ? -7.414 5.237 15.783 1.00 76.06 101 GLU A C 1
ATOM 797 O O . GLU A 1 101 ? -7.753 5.882 14.766 1.00 76.06 101 GLU A O 1
#